Protein AF-A0A5K0V3Q3-F1 (afdb_monomer)

Foldseek 3Di:
DDDDDPLVQFDPWDWDWDDDVNHIDIDIDGDRPVQVVVVHDDDWDDDPNDTDD

Organism: NCBI:txid210225

Sequence (53 aa):
VKSRPLAKSLSMTVVVDDFVIGKPVRLTLGRSQTEWKRRNCGIFLYWHGRLIE

Mean predicted aligned error: 3.45 Å

Secondary structure (DSSP, 8-state):
-----HHHH-EEEEEEEEEETTEEEEEEEEE-HHHHHTT------EETTEE--

pLDDT: mean 93.2, std 3.22, range [77.12, 96.81]

Structure (mmCIF, N/CA/C/O backbone):
data_AF-A0A5K0V3Q3-F1
#
_entry.id   AF-A0A5K0V3Q3-F1
#
loop_
_atom_site.group_PDB
_atom_site.id
_atom_site.type_symbol
_atom_site.label_atom_id
_atom_site.label_alt_id
_atom_site.label_comp_id
_atom_site.label_asym_id
_atom_site.label_entity_id
_atom_site.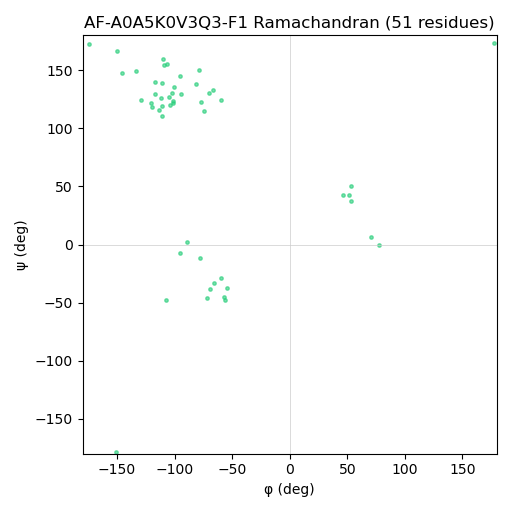label_seq_id
_atom_site.pdbx_PDB_ins_code
_atom_site.Cartn_x
_atom_site.Cartn_y
_atom_site.Cartn_z
_atom_site.occupancy
_atom_site.B_iso_or_equiv
_atom_site.auth_seq_id
_atom_site.auth_comp_id
_atom_site.auth_asym_id
_atom_site.auth_atom_id
_atom_site.pdbx_PDB_model_num
ATOM 1 N N . VAL A 1 1 ? 2.934 -20.610 -9.624 1.00 77.12 1 VAL A N 1
ATOM 2 C CA . VAL A 1 1 ? 3.284 -19.179 -9.826 1.00 77.12 1 VAL A CA 1
ATOM 3 C C . VAL A 1 1 ? 4.097 -18.709 -8.627 1.00 77.12 1 VAL A C 1
ATOM 5 O O . VAL A 1 1 ? 3.688 -19.006 -7.513 1.00 77.12 1 VAL A O 1
ATOM 8 N N . LYS A 1 2 ? 5.246 -18.041 -8.811 1.00 86.06 2 LYS A N 1
ATOM 9 C CA . LYS A 1 2 ? 5.993 -17.462 -7.678 1.00 86.06 2 LYS A CA 1
ATOM 10 C C . LYS A 1 2 ? 5.258 -16.212 -7.185 1.00 86.06 2 LYS A C 1
ATOM 12 O O . LYS A 1 2 ? 5.169 -15.239 -7.927 1.00 86.06 2 LYS A O 1
ATOM 17 N N . SER A 1 3 ? 4.737 -16.243 -5.962 1.00 87.88 3 SER A N 1
ATOM 18 C CA . SER A 1 3 ? 4.098 -15.098 -5.308 1.00 87.88 3 SER A CA 1
ATOM 19 C C . SER A 1 3 ? 5.002 -14.532 -4.215 1.00 87.88 3 SER A C 1
ATOM 21 O O . SER A 1 3 ? 5.871 -15.215 -3.673 1.00 87.88 3 SER A O 1
ATOM 23 N N . ARG A 1 4 ? 4.819 -13.250 -3.904 1.00 89.25 4 ARG A N 1
ATOM 24 C CA . ARG A 1 4 ? 5.449 -12.594 -2.758 1.00 89.25 4 ARG A CA 1
ATOM 25 C C . ARG A 1 4 ? 4.495 -11.549 -2.191 1.00 89.25 4 ARG A C 1
ATOM 27 O O . ARG A 1 4 ? 3.757 -10.952 -2.975 1.00 89.25 4 ARG A O 1
ATOM 34 N N . PRO A 1 5 ? 4.510 -11.298 -0.873 1.00 91.12 5 PRO A N 1
ATOM 35 C CA . PRO A 1 5 ? 3.717 -10.224 -0.292 1.00 91.12 5 PRO A CA 1
ATOM 36 C C . PRO A 1 5 ? 4.120 -8.881 -0.904 1.00 91.12 5 PRO A C 1
ATOM 38 O O . PRO A 1 5 ? 5.296 -8.514 -0.844 1.00 91.12 5 PRO A O 1
ATOM 41 N N . LEU A 1 6 ? 3.157 -8.150 -1.474 1.00 91.44 6 LEU A N 1
ATOM 42 C CA . LEU A 1 6 ? 3.417 -6.873 -2.146 1.00 91.44 6 LEU A CA 1
ATOM 43 C C . LEU A 1 6 ? 4.114 -5.888 -1.203 1.00 91.44 6 LEU A C 1
ATOM 45 O O . LEU A 1 6 ? 5.169 -5.366 -1.553 1.00 91.44 6 LEU A O 1
ATOM 49 N N . ALA A 1 7 ? 3.600 -5.740 0.021 1.00 92.31 7 ALA A N 1
ATOM 50 C CA . ALA A 1 7 ? 4.160 -4.853 1.039 1.00 92.31 7 ALA A CA 1
ATOM 51 C C . ALA A 1 7 ? 5.654 -5.110 1.321 1.00 92.31 7 ALA A C 1
ATOM 53 O O . ALA A 1 7 ? 6.419 -4.166 1.476 1.00 92.31 7 ALA A O 1
ATOM 54 N N . LYS A 1 8 ? 6.103 -6.377 1.311 1.00 92.25 8 LYS A N 1
ATOM 55 C CA . LYS A 1 8 ? 7.518 -6.742 1.535 1.00 92.25 8 LYS A CA 1
ATOM 56 C C . LYS A 1 8 ? 8.415 -6.521 0.313 1.00 92.25 8 LYS A C 1
ATOM 58 O O . LYS A 1 8 ? 9.629 -6.638 0.422 1.00 92.25 8 LYS A O 1
ATOM 63 N N . SER A 1 9 ? 7.831 -6.268 -0.856 1.00 93.00 9 SER A N 1
ATOM 64 C CA . SER A 1 9 ? 8.571 -6.021 -2.100 1.00 93.00 9 SER A CA 1
ATOM 65 C C . SER A 1 9 ? 8.798 -4.536 -2.394 1.00 93.00 9 SER A C 1
ATOM 67 O O . SER A 1 9 ? 9.509 -4.201 -3.342 1.00 93.00 9 SER A O 1
ATOM 69 N N . LEU A 1 10 ? 8.194 -3.652 -1.595 1.00 95.19 10 LEU A N 1
ATOM 70 C CA . LEU A 1 10 ? 8.345 -2.209 -1.715 1.00 95.19 10 LEU A CA 1
ATOM 71 C C . LEU A 1 10 ? 9.672 -1.746 -1.101 1.00 95.19 10 LEU A C 1
ATOM 73 O O . LEU A 1 10 ? 10.185 -2.331 -0.151 1.00 95.19 10 LEU A O 1
ATOM 77 N N . SER A 1 11 ? 10.214 -0.662 -1.649 1.00 95.06 11 SER A N 1
ATOM 78 C CA . SER A 1 11 ? 11.368 0.066 -1.110 1.00 95.06 11 SER A CA 1
ATOM 79 C C . SER A 1 11 ? 10.931 1.429 -0.577 1.00 95.06 11 SER A C 1
ATOM 81 O O . SER A 1 11 ? 9.887 1.929 -0.993 1.00 95.06 11 SER A O 1
ATOM 83 N N . MET A 1 12 ? 11.726 2.043 0.308 1.00 94.38 12 MET A N 1
ATOM 84 C CA . MET A 1 12 ? 11.406 3.352 0.907 1.00 94.38 12 MET A CA 1
ATOM 85 C C . MET A 1 12 ? 10.008 3.359 1.544 1.00 94.38 12 MET A C 1
ATOM 87 O O . MET A 1 12 ? 9.167 4.196 1.224 1.00 94.38 1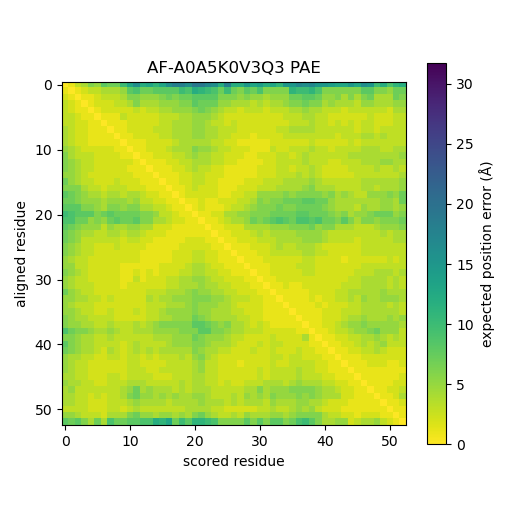2 MET A O 1
ATOM 91 N N . THR A 1 13 ? 9.732 2.352 2.375 1.00 96.50 13 THR A N 1
ATOM 92 C CA . THR A 1 13 ? 8.395 2.142 2.925 1.00 96.50 13 THR A CA 1
ATOM 93 C C . THR A 1 13 ? 8.118 3.037 4.122 1.00 96.50 13 THR A C 1
ATOM 95 O O . THR A 1 13 ? 8.953 3.138 5.019 1.00 96.50 13 THR A O 1
ATOM 98 N N . VAL A 1 14 ? 6.909 3.587 4.178 1.00 96.81 14 VAL A N 1
ATOM 99 C CA . VAL A 1 14 ? 6.338 4.239 5.357 1.00 96.81 14 VAL A CA 1
ATOM 100 C C . VAL A 1 14 ? 5.110 3.442 5.771 1.00 96.81 14 VAL A C 1
ATOM 102 O O . VAL A 1 14 ? 4.257 3.126 4.940 1.00 96.81 14 VAL A O 1
ATOM 105 N N . VAL A 1 15 ? 5.038 3.094 7.052 1.00 96.06 15 VAL A N 1
ATOM 106 C CA . VAL A 1 15 ? 3.879 2.421 7.639 1.00 96.06 15 VAL A CA 1
ATOM 107 C C . VAL A 1 15 ? 3.122 3.444 8.467 1.00 96.06 15 VAL A C 1
ATOM 109 O O . VAL A 1 15 ? 3.716 4.113 9.309 1.00 96.06 15 VAL A O 1
ATOM 112 N N . VAL A 1 16 ? 1.826 3.561 8.202 1.00 96.31 16 VAL A N 1
ATOM 113 C CA . VAL A 1 16 ? 0.914 4.442 8.927 1.00 96.31 16 VAL A CA 1
ATOM 114 C C . VAL A 1 16 ? -0.181 3.577 9.526 1.00 96.31 16 VAL A C 1
ATOM 116 O O . VAL A 1 16 ? -0.865 2.849 8.806 1.00 96.31 16 VAL A O 1
ATOM 119 N N . ASP A 1 17 ? -0.314 3.639 10.843 1.00 96.44 17 ASP A N 1
ATOM 120 C CA . ASP A 1 17 ? -1.413 3.032 11.583 1.00 96.44 17 ASP A CA 1
ATOM 121 C C . ASP A 1 17 ? -2.415 4.140 11.927 1.00 96.44 17 ASP A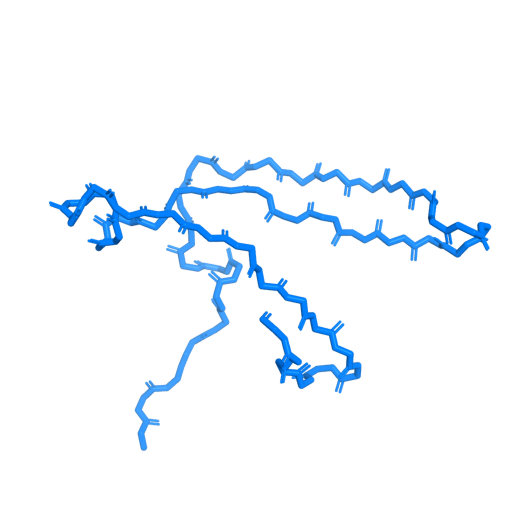 C 1
ATOM 123 O O . ASP A 1 17 ? -2.032 5.146 12.523 1.00 96.44 17 ASP A O 1
ATOM 127 N N . ASP A 1 18 ? -3.675 3.977 11.525 1.00 95.56 18 ASP A N 1
ATOM 128 C CA . ASP A 1 18 ? -4.735 4.968 11.756 1.00 95.56 18 ASP A CA 1
ATOM 129 C C . ASP A 1 18 ? -6.112 4.290 11.856 1.00 95.56 18 ASP A C 1
ATOM 131 O O . ASP A 1 18 ? -6.221 3.067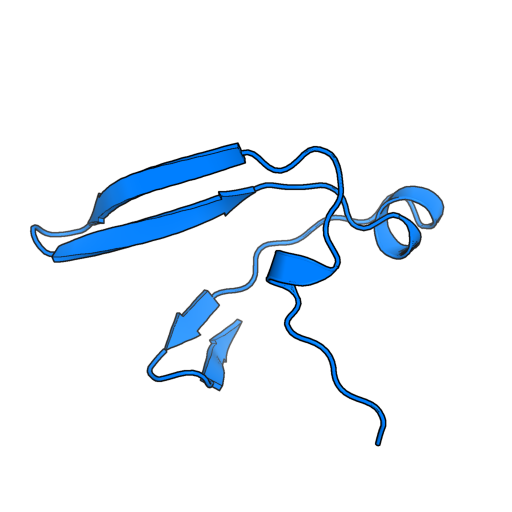 11.772 1.00 95.56 18 ASP A O 1
ATOM 135 N N . PHE A 1 19 ? -7.177 5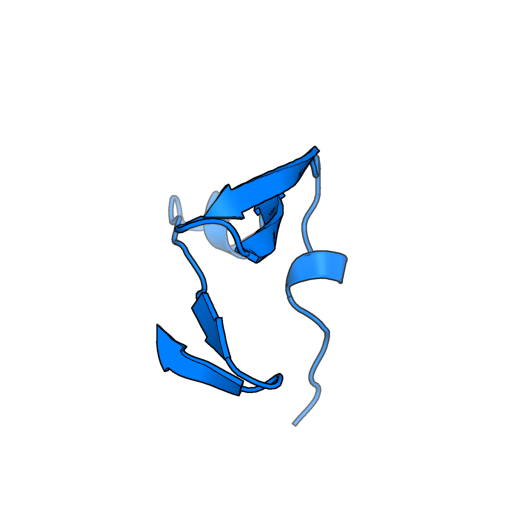.064 12.039 1.00 95.25 19 PHE A N 1
ATOM 136 C CA . PHE A 1 19 ? -8.548 4.588 12.132 1.00 95.25 19 PHE A CA 1
ATOM 137 C C . PHE A 1 19 ? -9.372 5.027 10.921 1.00 95.25 19 PHE A C 1
ATOM 139 O O . PHE A 1 19 ? -9.524 6.211 10.639 1.00 95.25 19 PHE A O 1
ATOM 146 N N . VAL A 1 20 ? -10.008 4.066 10.254 1.00 90.56 20 VAL A N 1
ATOM 147 C CA . VAL A 1 20 ? -11.032 4.328 9.235 1.00 90.56 20 VAL A CA 1
ATOM 148 C C . VAL A 1 20 ? -12.372 3.876 9.795 1.00 90.56 20 VAL A C 1
ATOM 150 O O . VAL A 1 20 ? -12.540 2.710 10.144 1.00 90.56 20 VAL A O 1
ATOM 153 N N . ILE A 1 21 ? -13.324 4.806 9.927 1.00 93.56 21 ILE A N 1
ATOM 154 C CA . ILE A 1 21 ? -14.665 4.542 10.490 1.00 93.56 21 ILE A CA 1
ATOM 155 C C . ILE A 1 21 ? -14.554 3.832 11.864 1.00 93.56 21 ILE A C 1
ATOM 157 O O . ILE A 1 21 ? -15.223 2.843 12.156 1.00 93.56 21 ILE A O 1
ATOM 161 N N . GLY A 1 22 ? -13.621 4.293 12.704 1.00 94.69 22 GLY A N 1
ATOM 162 C CA . GLY A 1 22 ? -13.373 3.734 14.039 1.00 94.69 22 GLY A CA 1
ATOM 163 C C . GLY A 1 22 ? -12.725 2.342 14.066 1.00 94.69 22 GLY A C 1
ATOM 164 O O . GLY A 1 22 ? -12.584 1.760 15.142 1.00 94.69 22 GLY A O 1
ATOM 165 N N . LYS A 1 23 ? -12.313 1.787 12.920 1.00 93.56 23 LYS A N 1
ATOM 166 C CA . LYS A 1 23 ? -11.564 0.526 12.839 1.00 93.56 23 LYS A CA 1
ATOM 167 C C . LYS A 1 23 ? -10.082 0.807 12.588 1.00 93.56 23 LYS A C 1
ATOM 169 O O . LYS A 1 23 ? -9.783 1.554 11.658 1.00 93.56 23 LYS A O 1
ATOM 174 N N . PRO A 1 24 ? -9.161 0.215 13.369 1.00 94.88 24 PRO A N 1
ATOM 175 C CA . PRO A 1 24 ? -7.739 0.385 13.125 1.00 94.88 24 PRO A CA 1
ATOM 176 C C . PRO A 1 24 ? -7.361 -0.271 11.795 1.00 94.88 24 PRO A C 1
ATOM 178 O O . PRO A 1 24 ? -7.742 -1.410 11.515 1.00 94.88 24 PRO A O 1
ATOM 181 N N . VAL A 1 25 ? -6.601 0.449 10.984 1.00 93.94 25 VAL A N 1
ATOM 182 C CA . VAL A 1 25 ? -6.080 0.012 9.694 1.00 93.94 25 VAL A CA 1
ATOM 183 C C . VAL A 1 25 ? -4.600 0.360 9.593 1.00 93.94 25 VAL A C 1
ATOM 185 O O . VAL A 1 25 ? -4.136 1.352 10.150 1.00 93.94 25 VAL A O 1
ATOM 188 N N . ARG A 1 26 ? -3.862 -0.462 8.846 1.00 94.06 26 ARG A N 1
ATOM 189 C CA . ARG A 1 26 ? -2.451 -0.235 8.539 1.00 94.06 26 ARG A CA 1
ATOM 190 C C . ARG A 1 26 ? -2.284 0.035 7.055 1.00 94.06 26 ARG A C 1
ATOM 192 O O . ARG A 1 26 ? -2.486 -0.862 6.237 1.00 94.06 26 ARG A O 1
ATOM 199 N N . LEU A 1 27 ? -1.847 1.239 6.717 1.00 93.81 27 LEU A N 1
ATOM 200 C CA . LEU A 1 27 ? -1.443 1.609 5.370 1.00 93.81 27 LEU A CA 1
ATOM 201 C C . LEU A 1 27 ? 0.072 1.432 5.227 1.00 93.81 27 LEU A C 1
ATOM 203 O O . LEU A 1 27 ? 0.850 1.926 6.038 1.00 93.81 27 LEU A O 1
ATOM 207 N N . THR A 1 28 ? 0.503 0.725 4.182 1.00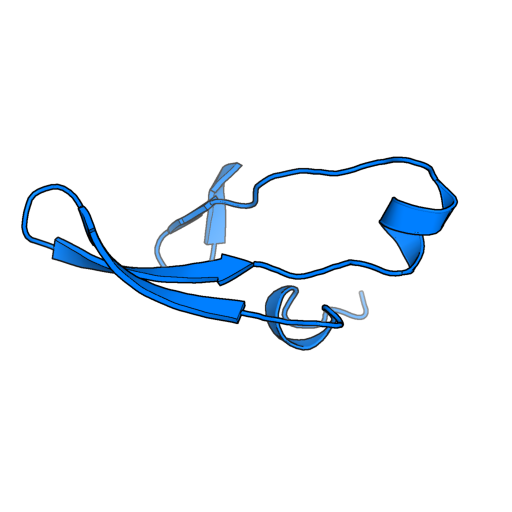 96.31 28 THR A N 1
ATOM 208 C CA . THR A 1 28 ? 1.921 0.648 3.802 1.00 96.31 28 THR A CA 1
ATOM 209 C C . THR A 1 28 ? 2.114 1.389 2.492 1.00 96.31 28 THR A C 1
ATOM 211 O O . THR A 1 28 ? 1.662 0.932 1.444 1.00 96.31 28 THR A O 1
ATOM 2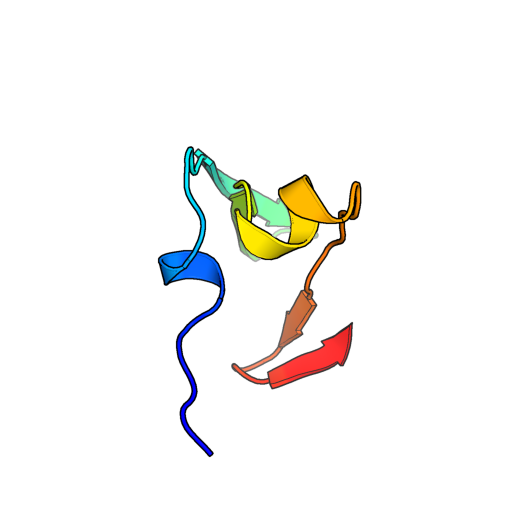14 N N . LEU A 1 29 ? 2.801 2.521 2.550 1.00 95.12 29 LEU A N 1
ATOM 215 C CA . LEU A 1 29 ? 3.232 3.270 1.379 1.00 95.12 29 LEU A CA 1
ATOM 216 C C . LEU A 1 29 ? 4.657 2.862 1.039 1.00 95.12 29 LEU A C 1
ATOM 218 O O . LEU A 1 29 ? 5.465 2.605 1.926 1.00 95.12 29 LEU A O 1
ATOM 222 N N . GLY A 1 30 ? 4.988 2.812 -0.241 1.00 95.69 30 GLY A N 1
ATOM 223 C CA . GLY A 1 30 ? 6.346 2.528 -0.673 1.00 95.69 30 GLY A CA 1
ATOM 224 C C . GLY A 1 30 ? 6.453 2.475 -2.183 1.00 95.69 30 GLY A C 1
ATOM 225 O O . GLY A 1 30 ? 5.461 2.537 -2.908 1.00 95.69 30 GLY A O 1
ATOM 226 N N . ARG A 1 31 ? 7.683 2.350 -2.668 1.00 95.31 31 ARG A N 1
ATOM 227 C CA . ARG A 1 31 ? 7.990 2.357 -4.094 1.00 95.31 31 ARG A CA 1
ATOM 228 C C . ARG A 1 31 ? 8.283 0.952 -4.599 1.00 95.31 31 ARG A C 1
ATOM 230 O O . ARG A 1 31 ? 9.265 0.328 -4.186 1.00 95.31 31 ARG A O 1
ATOM 237 N N . SER A 1 32 ? 7.482 0.493 -5.557 1.00 94.12 32 SER A N 1
ATOM 238 C CA . SER A 1 32 ? 7.826 -0.661 -6.391 1.00 94.12 32 SER A CA 1
ATOM 239 C C . SER A 1 32 ? 8.847 -0.242 -7.446 1.00 94.12 32 SER A C 1
ATOM 241 O O . SER A 1 32 ? 8.593 0.647 -8.257 1.00 94.12 32 SER A O 1
ATOM 243 N N . GLN A 1 33 ? 10.005 -0.903 -7.459 1.00 91.81 33 GLN A N 1
ATOM 244 C CA . GLN A 1 33 ? 11.081 -0.578 -8.401 1.00 91.81 33 GLN A CA 1
ATOM 245 C C . GLN A 1 33 ? 10.691 -0.863 -9.855 1.00 91.81 33 GLN A C 1
ATOM 247 O O . GLN A 1 33 ? 11.127 -0.153 -10.761 1.00 91.81 33 GLN A O 1
ATOM 252 N N . THR A 1 34 ? 9.873 -1.891 -10.089 1.00 92.81 34 THR A N 1
ATOM 253 C CA . THR A 1 34 ? 9.392 -2.231 -11.433 1.00 92.81 34 THR A CA 1
ATOM 254 C C . THR A 1 34 ? 8.381 -1.206 -11.933 1.00 92.81 34 THR A C 1
ATOM 256 O O . THR A 1 34 ? 8.519 -0.734 -13.059 1.00 92.81 34 THR A O 1
ATOM 259 N N . GLU A 1 35 ? 7.417 -0.815 -11.095 1.00 93.94 35 GLU A N 1
ATOM 260 C CA . GLU A 1 35 ? 6.392 0.161 -11.489 1.00 93.94 35 GLU A CA 1
ATOM 261 C C . GLU A 1 35 ? 6.991 1.558 -11.668 1.00 93.94 35 GLU A C 1
ATOM 263 O O . GLU A 1 35 ? 6.697 2.229 -12.653 1.00 93.94 35 GLU A O 1
ATOM 268 N N . TRP A 1 36 ? 7.946 1.949 -10.818 1.00 92.12 36 TRP A N 1
ATOM 269 C CA . TRP A 1 36 ? 8.687 3.202 -10.981 1.00 92.12 36 TRP A CA 1
ATOM 270 C C . TRP A 1 36 ? 9.394 3.297 -12.339 1.00 92.12 36 TRP A C 1
ATOM 272 O O . TRP A 1 36 ? 9.291 4.312 -13.025 1.00 92.12 36 TRP A O 1
ATOM 282 N N . LYS A 1 37 ? 10.075 2.224 -12.769 1.00 95.75 37 LYS A N 1
ATOM 283 C CA . LYS A 1 37 ? 10.732 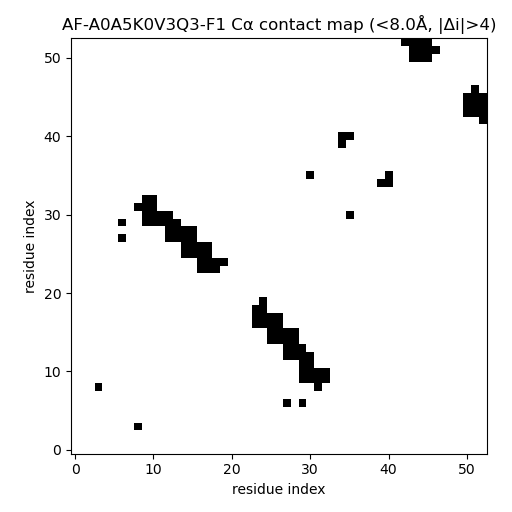2.170 -14.090 1.00 95.75 37 LYS A CA 1
ATOM 284 C C . LYS A 1 37 ? 9.742 2.347 -15.243 1.00 95.75 37 LYS A C 1
ATOM 286 O O . LYS A 1 37 ? 10.121 2.855 -16.292 1.00 95.75 37 LYS A O 1
ATOM 291 N N . ARG A 1 38 ? 8.488 1.946 -15.039 1.00 96.50 38 ARG A N 1
ATOM 292 C CA . ARG A 1 38 ? 7.384 2.098 -15.995 1.00 96.50 38 ARG A CA 1
ATOM 293 C C . ARG A 1 38 ? 6.637 3.426 -15.846 1.00 96.50 38 ARG A C 1
ATOM 295 O O . ARG A 1 38 ? 5.678 3.643 -16.574 1.00 96.50 38 ARG A O 1
ATOM 302 N N . ARG A 1 39 ? 7.069 4.305 -14.928 1.00 93.50 39 ARG A N 1
ATOM 303 C CA . ARG A 1 39 ? 6.363 5.536 -14.526 1.00 93.50 39 ARG A CA 1
ATOM 304 C C . ARG A 1 39 ? 4.910 5.271 -14.108 1.00 93.50 39 ARG A C 1
ATOM 306 O O . ARG A 1 39 ? 4.028 6.071 -14.397 1.00 93.50 39 ARG A O 1
ATOM 313 N N . ASN A 1 40 ? 4.682 4.146 -13.435 1.00 94.88 40 ASN A N 1
ATOM 314 C CA . ASN A 1 40 ? 3.377 3.726 -12.945 1.00 94.88 40 ASN A CA 1
ATOM 315 C C . ASN A 1 40 ? 3.296 3.816 -11.411 1.00 94.88 40 ASN A C 1
ATOM 317 O O . ASN A 1 40 ? 4.311 3.717 -10.711 1.00 94.88 40 ASN A O 1
ATOM 321 N N . CYS A 1 41 ? 2.082 3.968 -10.892 1.00 93.31 41 CYS A N 1
ATOM 322 C CA . CYS A 1 41 ? 1.755 3.899 -9.472 1.00 93.31 41 CYS A CA 1
ATOM 323 C C . CYS A 1 41 ? 0.322 3.376 -9.282 1.00 93.31 41 CYS A C 1
ATOM 325 O O . CYS A 1 41 ? -0.450 3.287 -10.231 1.00 93.31 41 CYS A O 1
ATOM 327 N N . GLY A 1 42 ? -0.026 2.997 -8.054 1.00 93.69 42 GLY A N 1
ATOM 328 C CA . GLY A 1 42 ? -1.360 2.497 -7.744 1.00 93.69 42 GLY A CA 1
ATOM 329 C C . GLY A 1 42 ? -1.554 2.259 -6.255 1.00 93.69 42 GLY A C 1
ATOM 330 O O . GLY A 1 42 ? -0.606 2.340 -5.469 1.00 93.69 42 GLY A O 1
ATOM 331 N N . ILE A 1 43 ? -2.794 1.961 -5.891 1.00 93.75 43 ILE A N 1
ATOM 332 C CA . ILE A 1 43 ? -3.214 1.600 -4.540 1.00 93.75 43 ILE A CA 1
ATOM 333 C C . ILE A 1 43 ? -3.737 0.171 -4.613 1.00 93.75 43 ILE A C 1
ATOM 335 O O . ILE A 1 43 ? -4.390 -0.181 -5.585 1.00 93.75 43 ILE A O 1
ATOM 339 N N . PHE A 1 44 ? -3.410 -0.633 -3.602 1.00 93.56 44 PHE A N 1
ATOM 340 C CA . PHE A 1 44 ? -3.895 -2.002 -3.489 1.00 93.56 44 PHE A CA 1
ATOM 341 C C . PHE A 1 44 ? -4.696 -2.144 -2.192 1.00 93.56 44 PHE A C 1
ATOM 343 O O . PHE A 1 44 ? -4.147 -1.962 -1.100 1.00 93.56 44 PHE A O 1
ATOM 350 N N . LEU A 1 45 ? -5.977 -2.476 -2.302 1.00 92.94 45 LEU A N 1
ATOM 351 C CA . LEU A 1 45 ? -6.914 -2.675 -1.206 1.00 92.94 45 LEU A CA 1
ATOM 352 C C . LEU A 1 45 ? -7.104 -4.167 -0.949 1.00 92.94 45 LEU A C 1
ATOM 354 O O . LEU A 1 45 ? -7.542 -4.924 -1.814 1.00 92.94 45 LEU A O 1
ATOM 358 N N . TYR A 1 46 ? -6.802 -4.595 0.274 1.00 93.31 46 TYR A N 1
ATOM 359 C CA . TYR A 1 46 ? -6.950 -5.986 0.689 1.00 93.31 46 TYR A CA 1
ATOM 360 C C . TYR A 1 46 ? -8.076 -6.142 1.709 1.00 93.31 46 TYR A C 1
ATOM 362 O O . TYR A 1 46 ? -8.173 -5.375 2.664 1.00 93.31 46 TYR A O 1
ATOM 370 N N . TRP A 1 47 ? -8.867 -7.202 1.559 1.00 91.12 47 TRP A N 1
ATOM 371 C CA . TRP A 1 47 ? -9.887 -7.620 2.516 1.00 91.12 47 TRP A CA 1
ATOM 372 C C . TRP A 1 47 ? -9.718 -9.107 2.839 1.00 91.12 47 TRP A C 1
ATOM 374 O O . TRP A 1 47 ? -9.655 -9.938 1.936 1.00 91.12 47 TRP A O 1
ATOM 384 N N . HIS A 1 48 ? -9.572 -9.451 4.124 1.00 91.12 48 HIS A N 1
ATOM 385 C CA . HIS A 1 48 ? -9.276 -10.820 4.593 1.00 91.12 48 HIS A CA 1
ATOM 386 C C . HIS A 1 48 ? -8.141 -11.528 3.821 1.00 91.12 48 HIS A C 1
ATOM 388 O O . HIS A 1 48 ? -8.233 -12.703 3.474 1.00 91.12 48 HIS A O 1
ATOM 394 N N . GLY A 1 49 ? -7.057 -10.802 3.525 1.00 90.38 49 GLY A N 1
ATOM 395 C CA . GLY A 1 49 ? -5.894 -11.338 2.805 1.00 90.38 49 GLY A CA 1
ATOM 396 C C . GLY A 1 49 ? -6.080 -11.483 1.290 1.00 90.38 49 GLY A C 1
ATOM 397 O O . GLY A 1 49 ? -5.141 -11.883 0.601 1.00 90.38 49 GLY A O 1
ATOM 398 N N . ARG A 1 50 ? -7.250 -11.124 0.751 1.00 93.75 50 A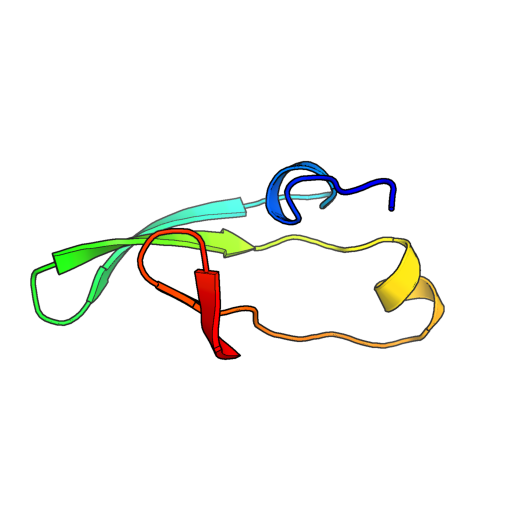RG A N 1
ATOM 399 C CA . ARG A 1 50 ? -7.547 -11.115 -0.683 1.00 93.75 50 ARG A CA 1
ATOM 400 C C . ARG A 1 50 ? -7.451 -9.699 -1.241 1.00 93.75 50 ARG A C 1
ATOM 402 O O . ARG A 1 50 ? -7.965 -8.770 -0.631 1.00 93.75 50 ARG A O 1
ATOM 409 N N . LEU A 1 51 ? -6.807 -9.551 -2.398 1.00 94.19 51 LEU A N 1
ATOM 410 C CA . LEU A 1 51 ? -6.796 -8.294 -3.145 1.00 94.19 51 LEU A CA 1
ATOM 411 C C . LEU A 1 51 ? -8.190 -8.031 -3.732 1.00 94.19 51 LEU A C 1
ATOM 413 O O . LEU A 1 51 ? -8.763 -8.933 -4.349 1.00 94.19 51 LEU A O 1
ATOM 417 N N . ILE A 1 52 ? -8.708 -6.827 -3.516 1.00 95.56 52 ILE A N 1
ATOM 418 C CA . ILE A 1 52 ? -10.011 -6.370 -4.006 1.00 95.56 52 ILE A CA 1
ATOM 419 C C . ILE A 1 52 ? -9.836 -5.368 -5.148 1.00 95.56 52 ILE A C 1
ATOM 421 O O . ILE A 1 52 ? -10.469 -5.545 -6.186 1.00 95.56 52 ILE A O 1
ATOM 425 N N . GLU A 1 53 ? -8.956 -4.381 -4.969 1.00 87.75 53 GLU A N 1
ATOM 426 C CA . GLU A 1 53 ? -8.633 -3.326 -5.944 1.00 87.75 53 GLU A CA 1
ATOM 427 C C . GLU A 1 53 ? -7.128 -3.085 -5.973 1.00 87.75 53 GLU A C 1
ATOM 429 O O . GLU A 1 53 ? -6.547 -3.096 -4.866 1.00 87.75 53 GLU A O 1
#

Nearest PDB structures (foldseek):
  2cjr-assembly1_B  TM=5.272E-01  e=7.638E+00  SARS coronavirus TW1

Radius of gyration: 12.52 Å; Cα contacts (8 Å, |Δi|>4): 55; chains: 1; bounding box: 26×25×30 Å

Solvent-accessible surface area (backbone atoms only — not comparable to full-atom values): 3591 Å² total; per-residue (Å²): 133,95,82,74,66,65,81,80,63,37,41,84,66,47,78,47,79,50,66,59,94,86,38,82,45,78,48,77,46,55,44,45,70,70,40,51,76,70,75,47,86,86,75,79,44,69,56,98,90,38,82,77,78